Protein AF-A0A161I1B3-F1 (afdb_monomer_lite)

Structure (mmCIF, N/CA/C/O backbone):
data_AF-A0A161I1B3-F1
#
_entry.id   AF-A0A161I1B3-F1
#
loop_
_atom_site.group_PDB
_atom_site.id
_atom_site.type_symbol
_atom_site.label_atom_id
_atom_site.label_alt_id
_atom_site.label_comp_id
_atom_site.label_asym_id
_atom_site.label_entity_id
_atom_site.label_seq_id
_atom_site.pdbx_PDB_ins_code
_atom_site.Cartn_x
_atom_site.Cartn_y
_atom_site.Cartn_z
_atom_site.occupancy
_atom_site.B_iso_or_equiv
_atom_site.auth_seq_id
_atom_site.auth_comp_id
_atom_site.auth_asym_id
_atom_site.auth_atom_id
_atom_site.pdbx_PDB_model_num
ATOM 1 N N . MET A 1 1 ? 4.671 -27.290 -1.625 1.00 29.50 1 MET A N 1
ATOM 2 C CA . MET A 1 1 ? 3.947 -26.586 -2.703 1.00 29.50 1 MET A CA 1
ATOM 3 C C . MET A 1 1 ? 3.151 -25.476 -2.056 1.00 29.50 1 MET A C 1
ATOM 5 O O . MET A 1 1 ? 2.275 -25.782 -1.260 1.00 29.50 1 MET A O 1
ATOM 9 N N . VAL A 1 2 ? 3.512 -24.219 -2.305 1.00 32.88 2 VAL A N 1
ATOM 10 C CA . VAL A 1 2 ? 2.711 -23.078 -1.845 1.00 32.88 2 VAL A CA 1
ATOM 11 C C . VAL A 1 2 ? 1.591 -22.907 -2.877 1.00 32.88 2 VAL A C 1
ATOM 13 O O . VAL A 1 2 ? 1.917 -22.824 -4.063 1.00 32.88 2 VAL A O 1
ATOM 16 N N . PRO A 1 3 ? 0.304 -22.956 -2.491 1.00 39.00 3 PRO A N 1
ATOM 17 C CA . PRO A 1 3 ? -0.795 -22.777 -3.434 1.00 39.00 3 PRO A CA 1
ATOM 18 C C . PRO A 1 3 ? -0.649 -21.437 -4.161 1.00 39.00 3 PRO A C 1
ATOM 20 O O . PRO A 1 3 ? -0.102 -20.483 -3.606 1.00 39.00 3 PRO A O 1
ATOM 23 N N . ALA A 1 4 ? -1.111 -21.384 -5.413 1.00 42.78 4 ALA A N 1
ATOM 24 C CA . ALA A 1 4 ? -1.090 -20.176 -6.225 1.00 42.78 4 ALA A CA 1
ATOM 25 C C . ALA A 1 4 ? -1.794 -19.050 -5.454 1.00 42.78 4 ALA A C 1
ATOM 27 O O . ALA A 1 4 ? -3.012 -19.039 -5.294 1.00 42.78 4 ALA A O 1
ATOM 28 N N . LEU A 1 5 ? -0.992 -18.133 -4.917 1.00 46.78 5 LEU A N 1
ATOM 29 C CA . LEU A 1 5 ? -1.445 -17.060 -4.039 1.00 46.78 5 LEU A CA 1
ATOM 30 C C . LEU A 1 5 ? -2.332 -16.050 -4.774 1.00 46.78 5 LEU A C 1
ATOM 32 O O . LEU A 1 5 ? -3.087 -15.342 -4.119 1.00 46.78 5 LEU A O 1
ATOM 36 N N . GLY A 1 6 ? -2.229 -15.957 -6.106 1.00 48.94 6 GLY A N 1
ATOM 37 C CA . GLY A 1 6 ? -3.063 -15.080 -6.941 1.00 48.94 6 GLY A CA 1
ATOM 38 C C . GLY A 1 6 ? -4.555 -15.278 -6.654 1.00 48.94 6 GLY A C 1
ATOM 39 O O . GLY A 1 6 ? -5.163 -14.382 -6.073 1.00 48.94 6 GLY A O 1
ATOM 40 N N . PRO A 1 7 ? -5.092 -16.482 -6.916 1.00 47.53 7 PRO A N 1
ATOM 41 C CA . PRO A 1 7 ? -6.484 -16.828 -6.637 1.00 47.53 7 PRO A CA 1
ATOM 42 C C . PRO A 1 7 ? -6.940 -16.607 -5.188 1.00 47.53 7 PRO A C 1
ATOM 44 O O . PRO A 1 7 ? -8.061 -16.165 -4.965 1.00 47.53 7 PRO A O 1
ATOM 47 N N . ALA A 1 8 ? -6.093 -16.890 -4.192 1.00 44.50 8 ALA A N 1
ATOM 48 C CA . ALA A 1 8 ? -6.461 -16.723 -2.781 1.00 44.50 8 ALA A CA 1
ATOM 49 C C . ALA A 1 8 ? -6.592 -15.245 -2.370 1.00 44.50 8 ALA A C 1
ATOM 51 O O . ALA A 1 8 ? -7.448 -14.909 -1.557 1.00 44.50 8 ALA A O 1
ATOM 52 N N . LEU A 1 9 ? -5.765 -14.361 -2.941 1.00 47.91 9 LEU A N 1
ATOM 53 C CA . LEU A 1 9 ? -5.847 -12.923 -2.674 1.00 47.91 9 LEU A CA 1
ATOM 54 C C . LEU A 1 9 ? -6.991 -12.266 -3.467 1.00 47.91 9 LEU A C 1
ATOM 56 O O . LEU A 1 9 ? -7.693 -11.430 -2.911 1.00 47.91 9 LEU 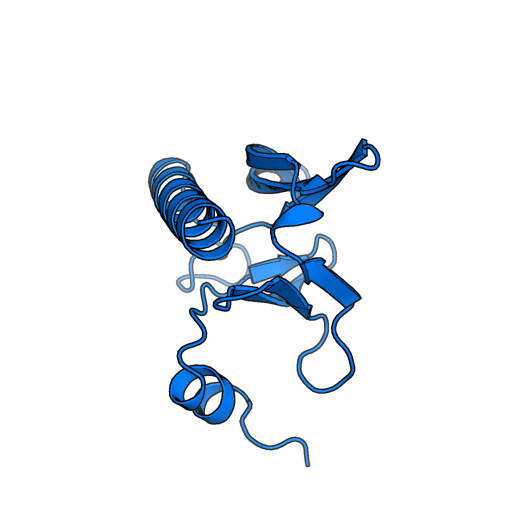A O 1
ATOM 60 N N . GLU A 1 10 ? -7.256 -12.701 -4.704 1.00 50.97 10 GLU A N 1
ATOM 61 C CA . GLU A 1 10 ? -8.439 -12.260 -5.465 1.00 50.97 10 GLU A CA 1
ATOM 62 C C . GLU A 1 10 ? -9.752 -12.655 -4.772 1.00 50.97 10 GLU A C 1
ATOM 64 O O . GLU A 1 10 ? -10.657 -11.833 -4.646 1.00 50.97 10 GLU A O 1
ATOM 69 N N . GLN A 1 11 ? -9.850 -13.884 -4.253 1.00 47.41 11 GLN A N 1
ATOM 70 C CA . GLN A 1 11 ? -11.036 -14.361 -3.524 1.00 47.41 11 GLN A CA 1
ATOM 71 C C . GLN A 1 11 ? -11.248 -13.656 -2.177 1.00 47.41 11 GLN A C 1
ATOM 73 O O . GLN A 1 11 ? -12.376 -13.590 -1.696 1.00 47.41 11 GLN A O 1
ATOM 78 N N . ALA A 1 12 ? -10.184 -13.113 -1.582 1.00 42.88 12 ALA A N 1
ATOM 79 C CA . ALA A 1 12 ? -10.247 -12.314 -0.362 1.00 42.88 12 ALA A CA 1
ATOM 80 C C . ALA A 1 12 ? -10.558 -10.824 -0.623 1.00 42.88 12 ALA A C 1
ATOM 82 O O . ALA A 1 12 ? -10.565 -10.036 0.319 1.00 42.88 12 ALA A O 1
ATOM 83 N N . GLY A 1 13 ? -10.794 -10.421 -1.881 1.00 39.12 13 GLY A N 1
ATOM 84 C CA . GLY A 1 13 ? -11.030 -9.021 -2.250 1.00 39.12 13 GLY A CA 1
ATOM 85 C C . GLY A 1 13 ? -9.784 -8.137 -2.129 1.00 39.12 13 GLY A C 1
ATOM 86 O O . GLY A 1 13 ? -9.901 -6.920 -2.017 1.00 39.12 13 GLY A O 1
ATOM 87 N N . LEU A 1 14 ? -8.589 -8.737 -2.125 1.00 43.84 14 LEU A N 1
ATOM 88 C CA . LEU A 1 14 ? -7.329 -8.038 -1.896 1.00 43.84 14 LEU A CA 1
ATOM 89 C C . LEU A 1 14 ? -6.756 -7.516 -3.216 1.00 43.84 14 LEU A C 1
ATOM 91 O O . LEU A 1 14 ? -6.493 -8.271 -4.155 1.00 43.84 14 LEU A O 1
ATOM 95 N N . TRP A 1 15 ? -6.552 -6.202 -3.267 1.00 45.84 15 TRP A N 1
ATOM 96 C CA . TRP A 1 15 ? -6.082 -5.482 -4.447 1.00 45.84 15 TRP A CA 1
ATOM 97 C C . TRP A 1 15 ? -4.571 -5.669 -4.640 1.00 45.84 15 TRP A C 1
ATOM 99 O O . TRP A 1 15 ? -3.788 -5.386 -3.736 1.00 45.84 15 TRP A O 1
ATOM 109 N N . ARG A 1 16 ? -4.156 -6.164 -5.814 1.00 53.81 16 ARG A N 1
ATOM 110 C CA . ARG A 1 16 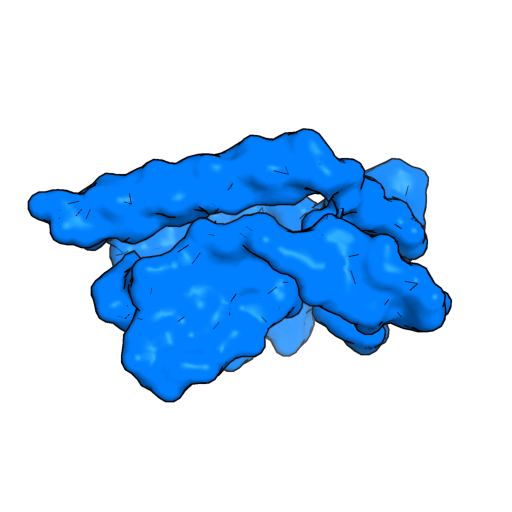? -2.750 -6.414 -6.169 1.00 53.81 16 ARG A CA 1
ATOM 111 C C . ARG A 1 16 ? -2.279 -5.443 -7.255 1.00 53.81 16 ARG A C 1
ATOM 113 O O . ARG A 1 16 ? -2.380 -5.772 -8.435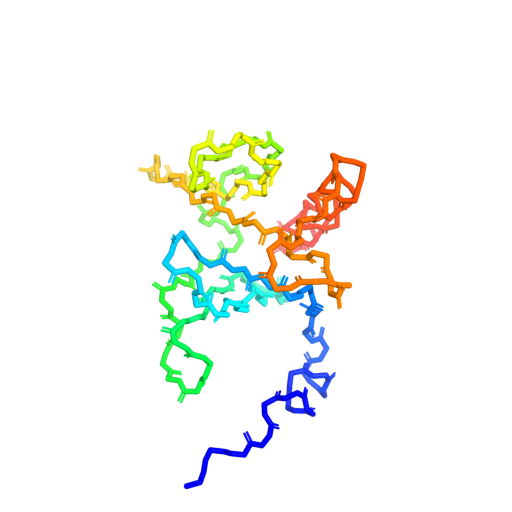 1.00 53.81 16 ARG A O 1
ATOM 120 N N . PRO A 1 17 ? -1.675 -4.300 -6.922 1.00 52.66 17 PRO A N 1
ATOM 121 C CA . PRO A 1 17 ? -0.556 -3.856 -7.731 1.00 52.66 17 PRO A CA 1
ATOM 122 C C . PRO A 1 17 ? 0.581 -4.853 -7.492 1.00 52.66 17 PRO A C 1
ATOM 124 O O . PRO A 1 17 ? 0.807 -5.292 -6.365 1.00 52.66 17 PRO A O 1
ATOM 127 N N . GLU A 1 18 ? 1.300 -5.246 -8.531 1.00 56.56 18 GLU A N 1
ATOM 128 C CA . GLU A 1 18 ? 2.583 -5.917 -8.345 1.00 56.56 18 GLU A CA 1
ATOM 129 C C . GLU A 1 18 ? 3.508 -4.909 -7.648 1.00 56.56 18 GLU A C 1
ATOM 131 O O . GLU A 1 18 ? 3.802 -3.854 -8.201 1.00 56.56 18 GLU A O 1
ATOM 136 N N . LEU A 1 19 ? 3.898 -5.151 -6.396 1.00 63.25 19 LEU A N 1
ATOM 137 C CA . LEU A 1 19 ? 4.774 -4.242 -5.648 1.00 63.25 19 LEU A CA 1
ATOM 138 C C . LEU A 1 19 ? 6.154 -4.855 -5.564 1.00 63.25 19 LEU A C 1
ATOM 140 O O . LEU A 1 19 ? 6.295 -6.074 -5.619 1.00 63.25 19 LEU A O 1
ATOM 144 N N . ARG A 1 20 ? 7.188 -4.032 -5.395 1.00 64.38 20 ARG A N 1
ATOM 145 C CA . ARG A 1 20 ? 8.549 -4.539 -5.182 1.00 64.38 20 ARG A CA 1
ATOM 146 C C . ARG A 1 20 ? 9.281 -3.793 -4.082 1.00 64.38 20 ARG A C 1
ATOM 148 O O . ARG A 1 20 ? 9.151 -2.577 -3.951 1.00 64.38 20 ARG A O 1
ATOM 155 N N . ASN A 1 21 ? 10.044 -4.534 -3.276 1.00 62.75 21 ASN A N 1
ATOM 156 C CA . ASN A 1 21 ? 10.951 -3.952 -2.283 1.00 62.75 21 ASN A CA 1
ATOM 157 C C . ASN A 1 21 ? 12.268 -3.563 -2.946 1.00 62.75 21 ASN A C 1
ATOM 159 O O . ASN A 1 21 ? 12.599 -4.112 -3.986 1.00 62.75 21 ASN A O 1
ATOM 163 N N . LEU A 1 22 ? 13.068 -2.715 -2.296 1.00 57.19 22 LEU A N 1
ATOM 164 C CA . LEU A 1 22 ? 14.375 -2.255 -2.799 1.00 57.19 22 LEU A CA 1
ATOM 165 C C . LEU A 1 22 ? 15.368 -3.378 -3.168 1.00 57.19 22 LEU A C 1
ATOM 167 O O . LEU A 1 22 ? 16.364 -3.117 -3.834 1.00 57.19 22 LEU A O 1
ATOM 171 N N . ALA A 1 23 ? 15.121 -4.617 -2.735 1.00 59.44 23 ALA A N 1
ATOM 172 C CA . ALA A 1 23 ? 15.917 -5.791 -3.079 1.00 59.44 23 ALA A CA 1
ATOM 173 C C . ALA A 1 23 ? 15.398 -6.538 -4.327 1.00 59.44 23 ALA A C 1
ATOM 175 O O . ALA A 1 23 ? 15.845 -7.652 -4.600 1.00 59.44 23 ALA A O 1
ATOM 176 N N . GLY A 1 24 ? 14.433 -5.986 -5.073 1.00 59.56 24 GLY A N 1
ATOM 177 C CA . GLY A 1 24 ? 13.868 -6.639 -6.259 1.00 59.56 24 GLY A CA 1
ATOM 178 C C . GLY A 1 24 ? 12.872 -7.757 -5.957 1.00 59.56 24 GLY A C 1
ATOM 179 O O . GLY A 1 24 ? 12.442 -8.440 -6.885 1.00 59.56 24 GLY A O 1
ATOM 180 N N . SER A 1 25 ? 12.524 -7.979 -4.686 1.00 66.25 25 SER A N 1
ATOM 181 C CA . SER A 1 25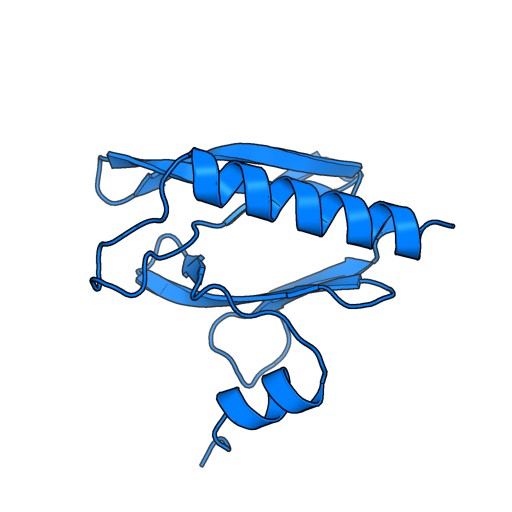 ? 11.566 -9.017 -4.301 1.00 66.25 25 SER A CA 1
ATOM 182 C C . SER A 1 25 ? 10.146 -8.523 -4.513 1.00 66.25 25 SER A C 1
ATOM 184 O O . SER A 1 25 ? 9.830 -7.386 -4.156 1.00 66.25 25 SER A O 1
ATOM 186 N N . ASP A 1 26 ? 9.293 -9.401 -5.036 1.00 69.88 26 ASP A N 1
ATOM 187 C CA . ASP A 1 26 ? 7.867 -9.127 -5.143 1.00 69.88 26 ASP A CA 1
ATOM 188 C C . ASP A 1 26 ? 7.280 -8.950 -3.737 1.00 69.88 26 ASP A C 1
ATOM 190 O O . ASP A 1 26 ? 7.316 -9.848 -2.888 1.00 69.88 26 ASP A O 1
ATOM 194 N N . LEU A 1 27 ? 6.775 -7.747 -3.505 1.00 71.94 27 LEU A N 1
ATOM 195 C CA . LEU A 1 27 ? 5.947 -7.390 -2.378 1.00 71.94 27 LEU A CA 1
ATOM 196 C C . LEU A 1 27 ? 4.484 -7.542 -2.768 1.00 71.94 27 LEU A C 1
ATOM 198 O O . LEU A 1 27 ? 4.088 -7.351 -3.918 1.00 71.94 27 LEU A O 1
ATOM 202 N N . VAL A 1 28 ? 3.661 -7.815 -1.767 1.00 73.75 28 VAL A N 1
ATOM 203 C CA . VAL A 1 28 ? 2.218 -7.643 -1.892 1.00 73.75 28 VAL A CA 1
ATOM 204 C C . VAL A 1 28 ? 1.767 -6.745 -0.757 1.00 73.75 28 VAL A C 1
ATOM 206 O O . VAL A 1 28 ? 2.065 -7.035 0.400 1.00 73.75 28 VAL A O 1
ATOM 209 N N . LEU A 1 29 ? 1.078 -5.656 -1.089 1.00 78.12 29 LEU A N 1
ATOM 210 C CA . LEU A 1 29 ? 0.351 -4.848 -0.117 1.00 78.12 29 LEU A CA 1
ATOM 211 C C . LEU A 1 29 ? -1.107 -5.244 -0.216 1.00 78.12 29 LEU A C 1
ATOM 213 O O . LEU A 1 29 ? -1.692 -5.218 -1.294 1.00 78.12 29 LEU A O 1
ATOM 217 N N . THR A 1 30 ? -1.672 -5.625 0.913 1.00 76.88 30 THR A N 1
ATOM 218 C CA . THR A 1 30 ? -3.072 -5.996 1.035 1.00 76.88 30 THR A CA 1
ATOM 219 C C . THR A 1 30 ? -3.724 -4.995 1.969 1.00 76.88 30 THR A C 1
ATOM 221 O O . THR A 1 30 ? -3.308 -4.857 3.116 1.00 76.88 30 THR A O 1
ATOM 224 N N . ALA A 1 31 ? -4.722 -4.272 1.477 1.00 76.94 31 ALA A N 1
ATOM 225 C CA . ALA A 1 31 ? -5.511 -3.338 2.268 1.00 76.94 31 ALA A CA 1
ATOM 226 C C . ALA A 1 31 ? -6.910 -3.934 2.451 1.00 76.94 31 ALA A C 1
ATOM 228 O O . ALA A 1 31 ? -7.631 -4.123 1.473 1.00 76.94 31 ALA A O 1
ATOM 229 N N . GLY A 1 32 ? -7.244 -4.302 3.687 1.00 75.44 32 GLY A N 1
ATOM 230 C CA . GLY A 1 32 ? -8.555 -4.817 4.075 1.00 75.44 32 GLY A CA 1
ATOM 231 C C . GLY A 1 32 ? -9.380 -3.769 4.823 1.00 75.44 32 GLY A C 1
ATOM 232 O O . GLY A 1 32 ? -8.969 -2.617 4.951 1.00 75.44 32 GLY A O 1
ATOM 233 N N . ALA A 1 33 ? -10.533 -4.186 5.352 1.00 77.31 33 ALA A N 1
ATOM 234 C CA . ALA A 1 33 ? -11.430 -3.300 6.101 1.00 77.31 33 ALA A CA 1
ATOM 235 C C . ALA A 1 33 ? -10.776 -2.719 7.369 1.00 77.31 33 ALA A C 1
ATOM 237 O O . ALA A 1 33 ? -10.922 -1.535 7.634 1.00 77.31 33 ALA A O 1
ATOM 238 N N . ASP A 1 34 ? -9.986 -3.523 8.090 1.00 80.56 34 ASP A N 1
ATOM 239 C CA . ASP A 1 34 ? -9.479 -3.140 9.420 1.00 80.56 34 ASP A CA 1
ATOM 240 C C . ASP A 1 34 ? -7.984 -2.779 9.434 1.00 80.56 34 ASP A C 1
ATOM 242 O O . ASP A 1 34 ? -7.480 -2.178 10.385 1.00 80.56 34 ASP A O 1
ATOM 246 N N . ARG A 1 35 ? -7.236 -3.201 8.407 1.00 85.19 35 ARG A N 1
ATOM 247 C CA . ARG A 1 35 ? -5.772 -3.115 8.394 1.00 85.19 35 ARG A CA 1
ATOM 248 C C . ARG A 1 35 ? -5.170 -3.107 7.000 1.00 85.19 35 ARG A C 1
ATOM 250 O O . ARG A 1 35 ? -5.765 -3.591 6.036 1.00 85.19 35 ARG A O 1
ATOM 257 N N . VAL A 1 36 ? -3.923 -2.659 6.947 1.00 86.56 36 VAL A N 1
ATOM 258 C CA . VAL A 1 36 ? -3.009 -2.817 5.818 1.00 86.56 36 VAL A CA 1
ATOM 259 C C . VAL A 1 36 ? -1.886 -3.780 6.185 1.00 86.56 36 VAL A C 1
ATOM 261 O O . VAL A 1 36 ? -1.351 -3.747 7.293 1.00 86.56 36 VAL A O 1
ATOM 264 N N . GLU A 1 37 ? -1.502 -4.641 5.252 1.00 87.06 37 GLU A N 1
ATOM 265 C CA . GLU A 1 37 ? -0.414 -5.593 5.440 1.00 87.06 37 GLU A CA 1
ATOM 266 C C . GLU A 1 37 ? 0.549 -5.556 4.251 1.00 87.06 37 GLU A C 1
ATOM 268 O O . GLU A 1 37 ? 0.145 -5.334 3.110 1.00 87.06 37 GLU A O 1
ATOM 273 N N . LEU A 1 38 ? 1.831 -5.795 4.520 1.00 83.50 38 LEU A N 1
ATOM 274 C CA . LEU A 1 38 ? 2.902 -5.900 3.539 1.00 83.50 38 LEU A CA 1
ATOM 275 C C . LEU A 1 38 ? 3.579 -7.264 3.652 1.00 83.50 38 LEU A C 1
ATOM 277 O O . LEU A 1 38 ? 4.029 -7.669 4.725 1.00 83.50 38 LEU A O 1
ATOM 281 N N . TRP A 1 39 ? 3.715 -7.954 2.528 1.00 80.38 39 TRP A N 1
ATOM 282 C CA . TRP A 1 39 ? 4.175 -9.337 2.461 1.00 80.38 39 TRP A CA 1
ATOM 283 C C . TRP A 1 39 ? 5.469 -9.453 1.652 1.00 80.38 39 TRP A C 1
ATOM 285 O O . TRP A 1 39 ? 5.558 -8.879 0.571 1.00 80.38 39 TRP A O 1
ATOM 295 N N . CYS A 1 40 ? 6.456 -10.213 2.151 1.00 72.75 40 CYS A N 1
ATOM 296 C CA . CYS A 1 40 ? 7.727 -10.483 1.461 1.00 72.75 40 CYS A CA 1
ATOM 297 C C . CYS A 1 40 ? 8.420 -11.761 1.984 1.00 72.75 40 CYS A C 1
ATOM 299 O O . CYS A 1 40 ? 8.915 -11.744 3.113 1.00 72.75 40 CYS A O 1
ATOM 301 N N . PRO A 1 41 ? 8.577 -12.841 1.194 1.00 62.75 41 PRO A N 1
ATOM 302 C CA . PRO A 1 41 ? 7.786 -13.239 0.026 1.00 62.75 41 PRO A CA 1
ATOM 303 C C . PRO A 1 41 ? 6.357 -13.664 0.428 1.00 62.75 41 PRO A C 1
ATOM 305 O O . PRO A 1 41 ? 6.098 -13.944 1.603 1.00 62.75 41 PRO A O 1
ATOM 308 N N . PRO A 1 42 ? 5.413 -13.752 -0.521 1.00 58.06 42 PRO A N 1
ATOM 309 C CA . PRO A 1 42 ? 4.044 -14.163 -0.225 1.00 58.06 42 PRO A CA 1
ATOM 310 C C . PRO A 1 42 ? 3.986 -15.644 0.208 1.00 58.06 42 PRO A C 1
ATOM 312 O O . PRO A 1 42 ? 4.569 -16.514 -0.439 1.00 58.06 42 PRO A O 1
ATOM 315 N N . GLY A 1 43 ? 3.294 -15.932 1.321 1.00 55.31 43 GLY A N 1
ATOM 316 C CA . GLY A 1 43 ? 3.104 -17.295 1.854 1.00 55.31 43 GLY A CA 1
ATOM 317 C C . GLY A 1 43 ? 3.626 -17.569 3.277 1.00 55.31 43 GLY A C 1
ATOM 318 O O . GLY A 1 43 ? 3.615 -18.725 3.698 1.00 55.31 43 GLY A O 1
ATOM 319 N N . ARG A 1 44 ? 4.093 -16.551 4.017 1.00 65.94 44 ARG A N 1
ATOM 320 C CA . ARG A 1 44 ? 4.453 -16.641 5.454 1.00 65.94 44 ARG A CA 1
ATOM 321 C C . ARG A 1 44 ? 3.565 -15.726 6.310 1.00 65.94 44 ARG A C 1
ATOM 323 O O . ARG A 1 44 ? 2.387 -15.625 6.025 1.00 65.94 44 ARG A O 1
ATOM 330 N N . ALA A 1 45 ? 4.087 -15.116 7.373 1.00 74.56 45 ALA A N 1
ATOM 331 C CA . ALA A 1 45 ? 3.441 -13.990 8.041 1.00 74.56 45 ALA A CA 1
ATOM 332 C C . ALA A 1 45 ? 3.733 -12.693 7.262 1.00 74.56 45 ALA A C 1
ATOM 334 O O . ALA A 1 45 ? 4.773 -12.625 6.590 1.00 74.56 45 ALA A O 1
ATOM 335 N N . PRO A 1 46 ? 2.866 -11.672 7.349 1.00 78.75 46 PRO A N 1
ATOM 336 C CA . PRO A 1 46 ? 3.186 -10.355 6.820 1.00 78.75 46 PRO A CA 1
ATOM 337 C C . PRO A 1 46 ? 4.439 -9.799 7.513 1.00 78.75 46 PRO A C 1
ATOM 339 O O . PRO A 1 46 ? 4.657 -10.005 8.706 1.00 78.75 46 PRO A O 1
ATOM 342 N N . VAL A 1 47 ? 5.275 -9.095 6.751 1.00 81.69 47 VAL A N 1
ATOM 343 C CA . VAL A 1 47 ? 6.452 -8.377 7.271 1.00 81.69 47 VAL A CA 1
ATOM 344 C C . VAL A 1 47 ? 6.020 -7.120 8.021 1.00 81.69 47 VAL A C 1
ATOM 346 O O . VAL A 1 47 ? 6.701 -6.679 8.943 1.00 81.69 47 VAL A O 1
ATOM 349 N N . LEU A 1 48 ? 4.870 -6.565 7.642 1.00 85.69 48 LEU A N 1
ATOM 350 C CA . LEU A 1 48 ? 4.217 -5.468 8.334 1.00 85.69 48 LEU A CA 1
ATOM 351 C C . LEU A 1 48 ? 2.712 -5.691 8.300 1.00 85.69 48 LEU A C 1
ATOM 353 O O . LEU A 1 48 ? 2.167 -6.019 7.253 1.00 85.69 48 LEU A O 1
ATOM 357 N N . ALA A 1 49 ? 2.053 -5.498 9.432 1.00 89.38 49 ALA A N 1
ATOM 358 C CA . ALA A 1 49 ? 0.605 -5.454 9.538 1.00 89.38 49 ALA A CA 1
ATOM 359 C C . ALA A 1 49 ? 0.267 -4.305 10.482 1.00 89.38 49 ALA A C 1
ATOM 361 O O . ALA A 1 49 ? 0.695 -4.330 11.634 1.00 89.38 49 ALA A O 1
ATOM 362 N N . TRP A 1 50 ? -0.441 -3.303 9.973 1.00 91.62 50 TRP A N 1
ATOM 363 C CA . TRP A 1 50 ? -0.886 -2.146 10.739 1.00 91.62 50 TRP A CA 1
ATOM 364 C C . TRP A 1 50 ? -2.393 -2.036 10.649 1.00 91.62 50 TRP A C 1
ATOM 366 O O . TRP A 1 50 ? -2.945 -1.984 9.547 1.00 91.62 50 TRP A O 1
ATOM 376 N N . ALA A 1 51 ? -3.050 -1.975 11.802 1.00 91.19 51 ALA A N 1
ATOM 377 C CA . ALA A 1 51 ? -4.434 -1.539 11.853 1.00 91.19 51 ALA A CA 1
ATOM 378 C C . ALA A 1 51 ? -4.539 -0.096 11.333 1.00 91.19 51 ALA A C 1
ATOM 380 O O . ALA A 1 51 ? -3.573 0.674 11.380 1.00 91.19 51 ALA A O 1
ATOM 381 N N . TRP A 1 52 ? -5.691 0.287 10.781 1.00 89.69 52 TRP A N 1
ATOM 382 C CA . TRP A 1 52 ? -5.831 1.624 10.193 1.00 89.69 52 TRP A CA 1
ATOM 383 C C . TRP A 1 52 ? -5.640 2.754 11.208 1.00 89.69 52 TRP A C 1
ATOM 385 O O . TRP A 1 52 ? -5.154 3.826 10.845 1.00 89.69 52 TRP A O 1
ATOM 395 N N . ASP A 1 53 ? -5.933 2.508 12.483 1.00 91.19 53 ASP A N 1
ATOM 396 C CA . ASP A 1 53 ? -5.649 3.435 13.574 1.00 91.19 53 ASP A CA 1
ATOM 397 C C . ASP A 1 53 ? -4.149 3.550 13.897 1.00 91.19 53 ASP A C 1
ATOM 399 O O . ASP A 1 53 ? -3.738 4.534 14.499 1.00 91.19 53 ASP A O 1
ATOM 403 N N . GLU A 1 54 ? -3.296 2.627 13.462 1.00 93.44 54 GLU A N 1
ATOM 404 C CA . GLU A 1 54 ? -1.839 2.761 13.554 1.00 93.44 54 GLU A CA 1
ATOM 405 C C . GLU A 1 54 ? -1.262 3.584 12.392 1.00 93.44 54 GLU A C 1
ATOM 407 O O . GLU A 1 54 ? -0.163 4.137 12.513 1.00 93.44 54 GLU A O 1
ATOM 412 N N . VAL A 1 55 ? -1.999 3.724 11.284 1.00 92.62 55 VAL A N 1
ATOM 413 C CA . VAL A 1 55 ? -1.588 4.487 10.097 1.00 92.62 55 VAL A CA 1
ATOM 414 C C . VAL A 1 55 ? -1.937 5.967 10.276 1.00 92.62 55 VAL A C 1
ATOM 416 O O . VAL A 1 55 ? -3.092 6.382 10.199 1.00 92.62 55 VAL A O 1
ATOM 419 N N . SER A 1 56 ? -0.923 6.809 10.476 1.00 94.50 56 SER A N 1
ATOM 420 C CA . SER A 1 56 ? -1.103 8.261 10.590 1.00 94.50 56 SER A CA 1
ATOM 421 C C . SER A 1 56 ? -1.385 8.910 9.234 1.00 94.50 56 SER A C 1
ATOM 423 O O . SER A 1 56 ? -2.252 9.780 9.127 1.00 94.50 56 SER A O 1
ATOM 425 N N . ALA A 1 57 ? -0.701 8.465 8.178 1.00 94.06 57 ALA A N 1
ATOM 426 C CA . ALA A 1 57 ? -0.881 8.991 6.833 1.00 94.06 57 ALA A CA 1
ATOM 427 C C . ALA A 1 57 ? -0.488 7.983 5.747 1.00 94.06 57 ALA A C 1
ATOM 429 O O . ALA A 1 57 ? 0.395 7.148 5.927 1.00 94.06 57 ALA A O 1
ATOM 430 N N . VAL A 1 58 ? -1.125 8.123 4.585 1.00 93.06 58 VAL A N 1
ATOM 431 C CA . VAL A 1 58 ? -0.683 7.528 3.320 1.00 93.06 58 VAL A CA 1
ATOM 432 C C . VAL A 1 58 ? -0.360 8.692 2.393 1.00 93.06 58 VAL A C 1
ATOM 434 O O . VAL A 1 58 ? -1.224 9.542 2.163 1.00 93.06 58 VAL A O 1
ATOM 437 N N . VAL A 1 59 ? 0.869 8.804 1.898 1.00 94.31 59 VAL A N 1
ATOM 438 C CA . VAL A 1 59 ? 1.295 9.935 1.054 1.00 94.31 59 VAL A CA 1
ATOM 439 C C . VAL A 1 59 ? 2.045 9.465 -0.180 1.00 94.31 59 VAL A C 1
ATOM 441 O O . VAL A 1 59 ? 2.587 8.364 -0.212 1.00 94.31 59 VAL A O 1
ATOM 444 N N . VAL A 1 60 ? 2.077 10.321 -1.197 1.00 93.06 60 VAL A N 1
ATOM 445 C CA . VAL A 1 60 ? 2.995 10.156 -2.323 1.00 93.06 60 VAL A CA 1
ATOM 446 C C . VAL A 1 60 ? 4.363 10.647 -1.874 1.00 93.06 60 VAL A C 1
ATOM 448 O O . VAL A 1 60 ? 4.487 11.729 -1.300 1.00 93.06 60 VAL A O 1
ATOM 451 N N . GLY A 1 61 ? 5.382 9.844 -2.132 1.00 91.81 61 GLY A N 1
ATOM 452 C CA . GLY A 1 61 ? 6.774 10.213 -1.943 1.00 91.81 61 GLY A CA 1
ATOM 453 C C . GLY A 1 61 ? 7.628 9.684 -3.083 1.00 91.81 61 GLY A C 1
ATOM 454 O O . GLY A 1 61 ? 7.131 9.301 -4.143 1.00 91.81 61 GLY A O 1
ATOM 455 N N . SER A 1 62 ? 8.930 9.634 -2.845 1.00 90.12 62 SER A N 1
ATOM 456 C CA . SER A 1 62 ? 9.873 8.962 -3.726 1.00 90.12 62 SER A CA 1
ATOM 457 C C . SER A 1 62 ? 10.786 8.050 -2.921 1.00 90.12 62 SER A C 1
ATOM 459 O O . SER A 1 62 ? 10.970 8.215 -1.712 1.00 90.12 62 SER A O 1
ATOM 461 N N . THR A 1 63 ? 11.361 7.065 -3.596 1.00 87.62 63 THR A N 1
ATOM 462 C CA . THR A 1 63 ? 12.461 6.273 -3.053 1.00 87.62 63 THR A CA 1
ATOM 463 C C . THR A 1 63 ? 13.535 6.072 -4.115 1.00 87.62 63 THR A C 1
ATOM 465 O O . THR A 1 63 ? 13.298 6.288 -5.304 1.00 87.62 63 THR A O 1
ATOM 468 N N . THR A 1 64 ? 14.737 5.698 -3.686 1.00 84.50 64 THR A N 1
ATOM 469 C CA . THR A 1 64 ? 15.860 5.442 -4.593 1.00 84.50 64 THR A CA 1
ATOM 470 C C . THR A 1 64 ? 15.919 3.958 -4.925 1.00 84.50 64 THR A C 1
ATOM 472 O O . THR A 1 64 ? 16.097 3.142 -4.025 1.00 84.50 64 THR A O 1
ATOM 475 N N . TRP A 1 65 ? 15.865 3.612 -6.209 1.00 75.38 65 TRP A N 1
ATOM 476 C CA . TRP A 1 65 ? 16.068 2.253 -6.710 1.00 75.38 65 TRP A CA 1
ATOM 477 C C . TRP A 1 65 ? 17.198 2.219 -7.727 1.00 75.38 65 TRP A C 1
ATOM 479 O O . TRP A 1 65 ? 17.099 2.937 -8.715 1.00 75.38 65 TRP A O 1
ATOM 489 N N . GLU A 1 66 ? 18.232 1.388 -7.530 1.00 72.25 66 GLU A N 1
ATOM 490 C CA . GLU A 1 66 ? 19.373 1.242 -8.465 1.00 72.25 66 GLU A CA 1
ATOM 491 C C . GLU A 1 66 ? 19.750 2.589 -9.113 1.00 72.25 66 GLU A C 1
ATOM 493 O O . GLU A 1 66 ? 19.788 2.732 -10.332 1.00 72.25 66 GLU A O 1
ATOM 498 N N . PHE A 1 67 ? 19.960 3.613 -8.278 1.00 80.06 67 PHE A N 1
ATOM 499 C CA . PHE A 1 67 ? 20.366 4.970 -8.681 1.00 80.06 67 PHE A CA 1
ATOM 500 C C . PHE A 1 67 ? 19.289 5.872 -9.323 1.00 80.06 67 PHE A C 1
ATOM 502 O O . PHE A 1 67 ? 19.585 7.018 -9.650 1.00 80.06 67 PHE A O 1
ATOM 509 N N . THR A 1 68 ? 18.039 5.424 -9.435 1.00 81.19 68 THR A N 1
ATOM 510 C CA . THR A 1 68 ? 16.907 6.194 -9.979 1.00 81.19 68 THR A CA 1
ATOM 511 C C . THR A 1 68 ? 15.931 6.601 -8.874 1.00 81.19 68 THR A C 1
ATOM 513 O O . THR A 1 68 ? 15.579 5.790 -8.020 1.00 81.19 68 THR A O 1
ATOM 516 N N . GLN A 1 69 ? 15.475 7.859 -8.880 1.00 87.69 69 GLN A N 1
ATOM 517 C CA . GLN A 1 69 ? 14.338 8.275 -8.051 1.00 87.69 69 GLN A CA 1
ATOM 518 C C . GLN A 1 69 ? 13.047 7.767 -8.683 1.00 87.69 69 GLN A C 1
ATOM 520 O O . GLN A 1 69 ? 12.742 8.117 -9.823 1.00 87.69 69 GLN A O 1
ATOM 525 N N . VAL A 1 70 ? 12.293 6.965 -7.939 1.00 86.62 70 VAL A N 1
ATOM 526 C CA . VAL A 1 70 ? 11.019 6.400 -8.391 1.00 86.62 70 VAL A CA 1
ATOM 527 C C . VAL A 1 70 ? 9.882 6.859 -7.479 1.00 86.62 70 VAL A C 1
ATOM 529 O O . VAL A 1 70 ? 10.096 6.984 -6.267 1.00 86.62 70 VAL A O 1
ATOM 532 N N . PRO A 1 71 ? 8.681 7.123 -8.026 1.00 87.62 71 PRO A N 1
ATOM 533 C CA . PRO A 1 71 ? 7.494 7.371 -7.219 1.00 87.62 71 PRO A CA 1
ATOM 534 C C . PRO A 1 71 ? 7.231 6.213 -6.254 1.00 87.62 71 PRO A C 1
ATOM 536 O O . PRO A 1 71 ? 7.404 5.041 -6.598 1.00 87.62 71 PRO A O 1
ATOM 539 N N . ALA A 1 72 ? 6.818 6.545 -5.036 1.00 87.88 72 ALA A N 1
ATOM 540 C CA . ALA A 1 72 ? 6.502 5.564 -4.014 1.00 87.88 72 ALA A CA 1
ATOM 541 C C . ALA A 1 72 ? 5.249 5.959 -3.236 1.00 87.88 72 ALA A C 1
ATOM 543 O O . ALA A 1 72 ? 4.993 7.129 -2.950 1.00 87.88 72 ALA A O 1
ATOM 544 N N . VAL A 1 73 ? 4.509 4.939 -2.834 1.00 89.50 73 VAL A N 1
ATOM 545 C CA . VAL A 1 73 ? 3.464 5.009 -1.822 1.00 89.50 73 VAL A CA 1
ATOM 546 C C . VAL A 1 73 ? 4.161 4.970 -0.471 1.00 89.50 73 VAL A C 1
ATOM 548 O O . VAL A 1 73 ? 4.882 4.019 -0.186 1.00 89.50 73 VAL A O 1
ATOM 551 N N . VAL A 1 74 ? 3.974 5.975 0.375 1.00 90.88 74 VAL A N 1
ATOM 552 C CA . VAL A 1 74 ? 4.588 6.007 1.706 1.00 90.88 74 VAL A CA 1
ATOM 553 C C . VAL A 1 74 ? 3.508 5.829 2.760 1.00 90.88 74 VAL A C 1
ATOM 555 O O . VAL A 1 74 ? 2.661 6.704 2.949 1.00 90.88 74 VAL A O 1
ATOM 558 N N . LEU A 1 75 ? 3.562 4.696 3.460 1.00 91.19 75 LEU A N 1
ATOM 559 C CA . LEU A 1 75 ? 2.766 4.453 4.659 1.00 91.19 75 LEU A CA 1
ATOM 560 C C . LEU A 1 75 ? 3.503 5.024 5.869 1.00 91.19 75 LEU A C 1
ATOM 562 O O . LEU A 1 75 ? 4.644 4.648 6.136 1.00 91.19 75 LEU A O 1
ATOM 566 N N . GLN A 1 76 ? 2.853 5.914 6.608 1.00 93.75 76 GLN A N 1
ATOM 567 C CA . GLN A 1 76 ? 3.377 6.485 7.842 1.00 93.75 76 GLN A CA 1
ATOM 568 C C . GLN A 1 76 ? 2.586 5.938 9.024 1.00 93.75 76 GLN A C 1
ATOM 570 O O . GLN A 1 76 ? 1.357 5.999 9.042 1.00 93.75 76 GLN A O 1
ATOM 575 N N . SER A 1 77 ? 3.291 5.420 10.024 1.00 93.56 77 SER A N 1
ATOM 576 C CA . SER A 1 77 ? 2.680 5.028 11.294 1.00 93.56 77 SER A CA 1
ATOM 577 C C . SER A 1 77 ? 2.566 6.215 12.250 1.00 93.56 77 SER A C 1
ATOM 579 O O . SER A 1 77 ? 3.293 7.208 12.142 1.00 93.56 77 SER A O 1
ATOM 581 N N . ARG A 1 78 ? 1.702 6.094 13.259 1.00 93.44 78 ARG A N 1
ATOM 582 C CA . ARG A 1 78 ? 1.642 7.019 14.403 1.00 93.44 78 ARG A CA 1
ATOM 583 C C . ARG A 1 78 ? 2.907 6.993 15.268 1.00 93.44 78 ARG A C 1
ATOM 585 O O . ARG A 1 78 ? 3.157 7.939 16.007 1.00 93.44 78 ARG A O 1
ATOM 592 N N . HIS A 1 79 ? 3.733 5.956 15.134 1.00 92.19 79 HIS A N 1
ATOM 593 C CA . HIS A 1 79 ? 5.006 5.802 15.844 1.00 92.19 79 HIS A CA 1
ATOM 594 C C . HIS A 1 79 ? 6.204 6.425 15.106 1.00 92.19 79 HIS A C 1
ATOM 596 O O . HIS A 1 79 ? 7.344 6.252 15.531 1.00 92.19 79 HIS A O 1
ATOM 602 N N . GLY A 1 80 ? 5.971 7.140 13.999 1.00 90.44 80 GLY A N 1
ATOM 603 C CA . GLY A 1 80 ? 7.022 7.834 13.247 1.00 90.44 80 GLY A CA 1
ATOM 604 C C . GLY A 1 80 ? 7.789 6.960 12.247 1.00 90.44 80 GLY A C 1
ATOM 605 O O . GLY A 1 80 ? 8.730 7.438 11.619 1.00 90.44 80 GLY A O 1
ATOM 606 N N . VAL A 1 81 ? 7.390 5.699 12.052 1.00 90.94 81 VAL A N 1
ATOM 607 C CA . VAL A 1 81 ? 7.959 4.822 11.011 1.00 90.94 81 VAL A CA 1
ATOM 608 C C . VAL A 1 81 ? 7.330 5.153 9.659 1.00 90.94 81 VAL A C 1
ATOM 610 O O . VAL A 1 81 ? 6.105 5.202 9.562 1.00 90.94 81 VAL A O 1
ATOM 613 N N . SER A 1 82 ? 8.159 5.337 8.626 1.00 90.00 82 SER A N 1
ATOM 614 C CA . SER A 1 82 ? 7.735 5.541 7.233 1.00 90.00 82 SER A CA 1
ATOM 615 C C . SER A 1 82 ? 8.202 4.384 6.354 1.00 90.00 82 SER A C 1
ATOM 617 O O . SER A 1 82 ? 9.390 4.064 6.338 1.00 90.00 82 SER A O 1
ATOM 619 N N . VAL A 1 83 ? 7.282 3.778 5.606 1.00 87.75 83 VAL A N 1
ATOM 620 C CA . VAL A 1 83 ? 7.551 2.630 4.734 1.00 87.75 83 VAL A CA 1
ATOM 621 C C . VAL A 1 83 ? 7.217 3.004 3.291 1.00 87.75 83 VAL A C 1
ATOM 623 O O . VAL A 1 83 ? 6.036 3.072 2.945 1.00 87.75 83 VAL A O 1
ATOM 626 N N . PRO A 1 84 ? 8.229 3.278 2.447 1.00 87.19 84 PRO A N 1
ATOM 627 C CA . PRO A 1 84 ? 8.019 3.483 1.024 1.00 87.19 84 PRO A CA 1
ATOM 628 C C . PRO A 1 84 ? 7.802 2.143 0.311 1.00 87.19 84 PRO A C 1
ATOM 630 O O . PRO A 1 84 ? 8.542 1.181 0.523 1.00 87.19 84 PRO A O 1
ATOM 633 N N . VAL A 1 85 ? 6.811 2.099 -0.573 1.00 84.00 85 VAL A N 1
ATOM 634 C CA . VAL A 1 85 ? 6.465 0.951 -1.410 1.00 84.00 85 VAL A CA 1
ATOM 635 C C . VAL A 1 85 ? 6.359 1.420 -2.856 1.00 84.00 85 VAL A C 1
ATOM 637 O O . VAL A 1 85 ? 5.651 2.380 -3.156 1.00 84.00 85 VAL A O 1
ATOM 640 N N . VAL A 1 86 ? 7.074 0.751 -3.757 1.00 80.69 86 VAL A N 1
ATOM 641 C CA . VAL A 1 86 ? 7.070 1.085 -5.185 1.00 80.69 86 VAL A CA 1
ATOM 642 C C . VAL A 1 86 ? 6.032 0.227 -5.897 1.00 80.69 86 VAL A C 1
ATOM 644 O O . VAL A 1 86 ? 6.013 -0.996 -5.732 1.00 80.69 86 VAL A O 1
ATOM 647 N N . LEU A 1 87 ? 5.190 0.878 -6.700 1.00 77.12 87 LEU A N 1
ATOM 648 C CA . LEU A 1 87 ? 4.288 0.209 -7.631 1.00 77.12 87 LEU A CA 1
ATOM 649 C C . LEU A 1 87 ? 5.093 -0.262 -8.845 1.00 77.12 87 LEU A C 1
ATOM 651 O O . LEU A 1 87 ? 5.704 0.566 -9.521 1.00 77.12 87 LEU A O 1
ATOM 655 N N . ALA A 1 88 ? 5.097 -1.558 -9.150 1.00 73.69 88 ALA A N 1
ATOM 656 C CA . ALA A 1 88 ? 5.664 -2.039 -10.401 1.00 73.69 88 ALA A CA 1
ATOM 657 C C . ALA A 1 88 ? 4.691 -1.744 -11.552 1.00 73.69 88 ALA A C 1
ATOM 659 O O . ALA A 1 88 ? 3.479 -1.930 -11.421 1.00 73.69 88 ALA A O 1
ATOM 660 N N . SER A 1 89 ? 5.210 -1.302 -12.698 1.00 65.62 89 SER A N 1
ATOM 661 C CA . SER A 1 89 ? 4.447 -1.371 -13.941 1.00 65.62 89 SER A CA 1
ATOM 662 C C . SER A 1 89 ? 4.686 -2.756 -14.526 1.00 65.62 89 SER A C 1
ATOM 664 O O . SER A 1 89 ? 5.784 -3.067 -14.982 1.00 65.62 89 SER A O 1
ATOM 666 N N . GLY A 1 90 ? 3.665 -3.618 -14.486 1.00 57.53 90 GLY A N 1
ATOM 667 C CA . GLY A 1 90 ? 3.725 -5.023 -14.931 1.00 57.53 90 GLY A CA 1
ATOM 668 C C . GLY A 1 90 ? 4.142 -5.246 -16.399 1.00 57.53 90 GLY A C 1
ATOM 669 O O . GLY A 1 90 ? 4.098 -6.363 -16.903 1.00 57.53 90 GLY A O 1
ATOM 670 N N . SER A 1 91 ? 4.553 -4.193 -17.111 1.00 57.41 91 SER A N 1
ATOM 671 C CA . SER A 1 91 ? 5.141 -4.221 -18.448 1.00 57.41 91 SER A CA 1
ATOM 672 C C . SER A 1 91 ? 6.633 -4.576 -18.458 1.00 57.41 91 SER A C 1
ATOM 674 O O . SER A 1 91 ? 7.137 -5.006 -19.496 1.00 57.41 91 SER A O 1
ATOM 676 N N . SER A 1 92 ? 7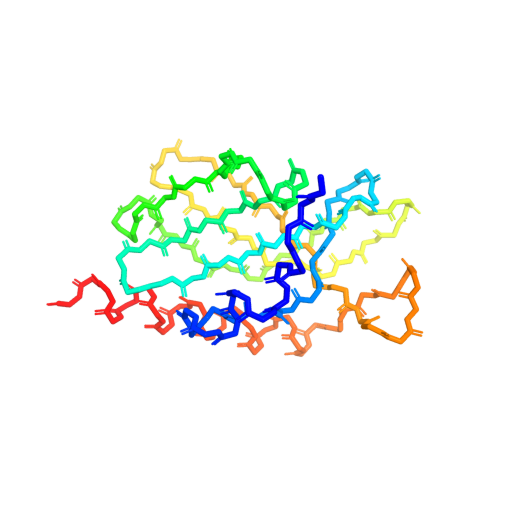.369 -4.423 -17.348 1.00 58.22 92 SER A N 1
ATOM 677 C CA . SER A 1 92 ? 8.778 -4.839 -17.290 1.00 58.22 92 SER A CA 1
ATOM 678 C C . SER A 1 92 ? 9.288 -5.117 -15.875 1.00 58.22 92 SER A C 1
ATOM 680 O O . SER A 1 92 ? 8.822 -4.558 -14.889 1.00 58.22 92 SER A O 1
ATOM 682 N N . ARG A 1 93 ? 10.323 -5.964 -15.771 1.00 55.38 93 ARG A N 1
AT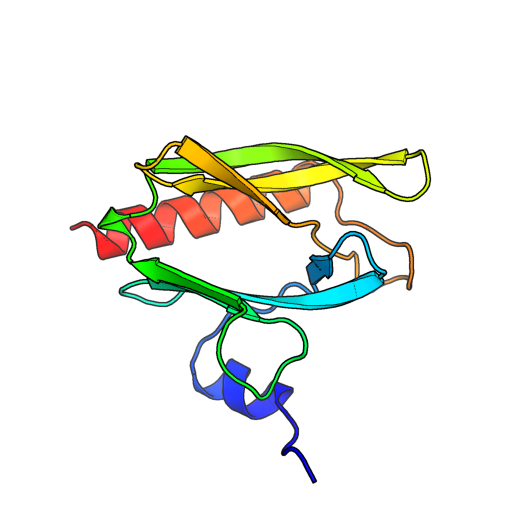OM 683 C CA . ARG A 1 93 ? 10.949 -6.348 -14.491 1.00 55.38 93 ARG A CA 1
ATOM 684 C C . ARG A 1 93 ? 11.550 -5.155 -13.721 1.00 55.38 93 ARG A C 1
ATOM 686 O O . ARG A 1 93 ? 11.682 -5.239 -12.504 1.00 55.38 93 ARG A O 1
ATOM 693 N N . HIS A 1 94 ? 11.899 -4.079 -14.420 1.00 62.81 94 HIS A N 1
ATOM 694 C CA . HIS A 1 94 ? 12.426 -2.829 -13.856 1.00 62.81 94 HIS A CA 1
ATOM 695 C C . HIS A 1 94 ? 11.477 -1.651 -14.139 1.00 62.81 94 HIS A C 1
ATOM 697 O O . HIS A 1 94 ? 11.901 -0.502 -14.218 1.00 62.81 94 HIS A O 1
ATOM 703 N N . GLY A 1 95 ? 10.199 -1.955 -14.379 1.00 67.88 95 GLY A N 1
ATOM 704 C CA . GLY A 1 95 ? 9.165 -0.974 -14.650 1.00 67.88 95 GLY A CA 1
ATOM 705 C C . GLY A 1 95 ? 8.492 -0.563 -13.357 1.00 67.88 95 GLY A C 1
ATOM 706 O O . GLY A 1 95 ? 8.065 -1.410 -12.575 1.00 67.88 95 GLY A O 1
ATOM 707 N N . TRP A 1 96 ? 8.363 0.740 -13.150 1.00 77.00 96 TRP A N 1
ATOM 708 C CA . TRP A 1 96 ? 7.587 1.328 -12.060 1.00 77.00 96 TRP A CA 1
ATOM 709 C C . TRP A 1 96 ? 6.361 2.013 -12.648 1.00 77.00 96 TRP A C 1
ATOM 711 O O . TRP A 1 96 ? 6.377 2.432 -13.811 1.00 77.00 96 TRP A O 1
ATOM 721 N N . ALA A 1 97 ? 5.298 2.107 -11.859 1.00 79.62 97 ALA A N 1
ATOM 722 C CA . ALA A 1 97 ? 4.185 2.972 -12.198 1.00 79.62 97 ALA A CA 1
ATOM 723 C C . ALA A 1 97 ? 4.645 4.438 -12.174 1.00 79.62 97 ALA A C 1
ATOM 725 O O . ALA A 1 97 ? 5.572 4.812 -11.449 1.00 79.62 97 ALA A O 1
ATOM 726 N N . ASP A 1 98 ? 4.008 5.271 -12.989 1.00 83.06 98 ASP A N 1
ATOM 727 C CA . ASP A 1 98 ? 4.284 6.702 -13.002 1.00 83.06 98 ASP A CA 1
ATOM 728 C C . ASP A 1 98 ? 3.662 7.418 -11.786 1.00 83.06 98 ASP A C 1
ATOM 730 O O . ASP A 1 98 ? 3.002 6.820 -10.925 1.00 83.06 98 ASP A O 1
ATOM 734 N N . ALA A 1 99 ? 3.912 8.726 -11.691 1.00 87.19 99 ALA A N 1
ATOM 735 C CA . ALA A 1 99 ? 3.405 9.546 -10.597 1.00 87.19 99 ALA A CA 1
ATOM 736 C C . ALA A 1 99 ? 1.869 9.558 -10.539 1.00 87.19 99 ALA A C 1
ATOM 738 O O . ALA A 1 99 ? 1.314 9.490 -9.447 1.00 87.19 99 ALA A O 1
ATOM 739 N N . ALA A 1 100 ? 1.186 9.564 -11.688 1.00 87.88 100 ALA A N 1
ATOM 740 C CA . ALA A 1 100 ? -0.273 9.618 -11.745 1.00 87.88 100 ALA A CA 1
ATOM 741 C C . ALA A 1 100 ? -0.905 8.314 -11.233 1.00 87.88 100 ALA A C 1
ATOM 743 O O . ALA A 1 100 ? -1.833 8.343 -10.425 1.00 87.88 100 ALA A O 1
ATOM 744 N N . ALA A 1 101 ? -0.364 7.163 -11.637 1.00 83.81 101 ALA A N 1
ATOM 745 C CA . ALA A 1 101 ? -0.786 5.867 -11.118 1.00 83.81 101 ALA A CA 1
ATOM 746 C C . ALA A 1 101 ? -0.495 5.728 -9.612 1.00 83.81 101 ALA A C 1
ATOM 748 O O . ALA A 1 101 ? -1.315 5.195 -8.864 1.00 83.81 101 ALA A O 1
ATOM 749 N N . THR A 1 102 ? 0.641 6.259 -9.149 1.00 85.75 102 THR A N 1
ATOM 750 C CA . THR A 1 102 ? 0.999 6.285 -7.721 1.00 85.75 102 THR A CA 1
ATOM 751 C C . THR A 1 102 ? 0.051 7.167 -6.908 1.00 85.75 102 THR A C 1
ATOM 753 O O . THR A 1 102 ? -0.391 6.767 -5.833 1.00 85.75 102 THR A O 1
ATOM 756 N N . GLU A 1 103 ? -0.301 8.345 -7.425 1.00 90.00 103 GLU A N 1
ATOM 757 C CA . GLU A 1 103 ? -1.272 9.259 -6.819 1.00 90.00 103 GLU A CA 1
ATOM 758 C C . GLU A 1 103 ? -2.661 8.629 -6.703 1.00 90.00 103 GLU A C 1
ATOM 760 O O . GLU A 1 103 ? -3.259 8.674 -5.625 1.00 90.00 103 GLU A O 1
ATOM 765 N N . ALA A 1 104 ? -3.150 7.999 -7.776 1.00 86.19 104 ALA A N 1
ATOM 766 C CA . ALA A 1 104 ? -4.435 7.302 -7.774 1.00 86.19 104 ALA A CA 1
ATOM 767 C C . ALA A 1 104 ? -4.464 6.194 -6.712 1.00 86.19 104 ALA A C 1
ATOM 769 O O . ALA A 1 104 ? -5.380 6.129 -5.895 1.00 86.19 104 ALA A O 1
ATOM 770 N N . PHE A 1 105 ? -3.401 5.392 -6.642 1.00 85.25 105 PHE A N 1
ATOM 771 C CA . PHE A 1 105 ? -3.300 4.322 -5.658 1.00 85.25 105 PHE A CA 1
ATOM 772 C C . PHE A 1 105 ? -3.227 4.839 -4.211 1.00 85.25 105 PHE A C 1
ATOM 774 O O . PHE A 1 105 ? -3.841 4.274 -3.306 1.00 85.25 105 PHE A O 1
ATOM 781 N N . VAL A 1 106 ? -2.509 5.943 -3.969 1.00 90.19 106 VAL A N 1
ATOM 782 C CA . VAL A 1 106 ? -2.499 6.609 -2.656 1.00 90.19 106 VAL A CA 1
ATOM 783 C C . VAL A 1 106 ? -3.899 7.099 -2.281 1.00 90.19 106 VAL A C 1
ATOM 785 O O . VAL A 1 106 ? -4.290 6.968 -1.121 1.00 90.19 106 VAL A O 1
ATOM 788 N N . ALA A 1 107 ? -4.658 7.653 -3.230 1.00 89.69 107 ALA A N 1
ATOM 789 C CA . ALA A 1 107 ? -6.030 8.089 -2.987 1.00 89.69 107 ALA A CA 1
ATOM 790 C C . ALA A 1 107 ? -6.942 6.916 -2.588 1.00 89.69 107 ALA A C 1
ATOM 792 O O . ALA A 1 107 ? -7.700 7.042 -1.625 1.00 89.69 107 ALA A O 1
ATOM 793 N N . ASP A 1 108 ? -6.808 5.763 -3.245 1.00 86.56 108 ASP A N 1
ATOM 794 C CA . ASP A 1 108 ? -7.571 4.557 -2.907 1.00 86.56 108 ASP A CA 1
ATOM 795 C C . ASP A 1 108 ? -7.254 4.036 -1.500 1.00 86.56 108 ASP A C 1
ATOM 797 O O . ASP A 1 108 ? -8.164 3.743 -0.723 1.00 86.56 108 ASP A O 1
ATOM 801 N N . LEU A 1 109 ? -5.972 3.980 -1.125 1.00 87.25 109 LEU A N 1
ATOM 802 C CA . LEU A 1 109 ? -5.569 3.571 0.224 1.00 87.25 109 LEU A CA 1
ATOM 803 C C . LEU A 1 109 ? -6.054 4.539 1.307 1.00 87.25 109 LEU A C 1
ATOM 805 O O . LEU A 1 109 ? -6.422 4.104 2.397 1.00 87.25 109 LEU A O 1
ATOM 809 N N . ARG A 1 110 ? -6.070 5.848 1.023 1.00 91.38 110 ARG A N 1
ATOM 810 C CA . ARG A 1 110 ? -6.638 6.848 1.943 1.00 91.38 110 ARG A CA 1
ATOM 811 C C . ARG A 1 110 ? -8.123 6.612 2.158 1.00 91.38 110 ARG A C 1
ATOM 813 O O . ARG A 1 110 ? -8.554 6.594 3.303 1.00 91.38 110 ARG A O 1
ATOM 820 N N . ARG A 1 111 ? -8.874 6.382 1.077 1.00 88.81 111 ARG A N 1
ATOM 821 C CA . ARG A 1 111 ? -10.306 6.083 1.153 1.00 88.81 111 ARG A CA 1
ATOM 822 C C . ARG A 1 111 ? -10.565 4.859 2.036 1.00 88.81 111 ARG A C 1
ATOM 824 O O . ARG A 1 111 ? -11.392 4.943 2.931 1.00 88.81 111 ARG A O 1
ATOM 831 N N . LEU A 1 112 ? -9.820 3.769 1.838 1.00 84.75 112 LEU A N 1
ATOM 832 C CA . LEU A 1 112 ? -9.956 2.554 2.655 1.00 84.75 112 LEU A CA 1
ATOM 833 C C . LEU A 1 112 ? -9.625 2.790 4.134 1.00 84.75 112 LEU A C 1
ATOM 835 O O . LEU A 1 112 ? -10.349 2.319 5.004 1.00 84.75 112 LEU A O 1
ATOM 839 N N . ARG A 1 113 ? -8.560 3.545 4.427 1.00 87.38 113 ARG A N 1
ATOM 840 C CA . ARG A 1 113 ? -8.216 3.923 5.803 1.00 87.38 113 ARG A CA 1
ATOM 841 C C . ARG A 1 113 ? -9.335 4.727 6.460 1.00 87.38 113 ARG A C 1
ATOM 843 O O . ARG A 1 113 ? -9.666 4.478 7.612 1.00 87.38 113 ARG A O 1
ATOM 850 N N . ASP A 1 114 ? -9.871 5.710 5.743 1.00 87.06 114 ASP A N 1
ATOM 851 C CA . ASP A 1 114 ? -10.899 6.608 6.266 1.00 87.06 114 ASP A CA 1
ATOM 852 C C . ASP A 1 114 ? -12.234 5.866 6.464 1.00 87.06 114 ASP A C 1
ATOM 854 O O . ASP A 1 114 ? -12.931 6.128 7.439 1.00 87.06 114 ASP A O 1
ATOM 858 N N . GLU A 1 115 ? -12.554 4.894 5.601 1.00 83.38 115 GLU A N 1
ATOM 859 C CA . GLU A 1 115 ? -13.693 3.977 5.764 1.00 83.38 115 GLU A CA 1
ATOM 860 C C . GLU A 1 115 ? -13.524 3.036 6.965 1.00 83.38 115 GLU A C 1
ATOM 862 O O . GLU A 1 115 ? -14.482 2.824 7.701 1.00 83.38 115 GLU A O 1
ATOM 867 N N . GLY A 1 116 ? -12.323 2.495 7.193 1.00 69.38 116 GLY A N 1
ATOM 868 C CA . GLY A 1 116 ? -12.032 1.622 8.338 1.00 69.38 116 GLY A CA 1
ATOM 869 C C . GLY A 1 116 ? -11.906 2.353 9.682 1.00 69.38 116 GLY A C 1
ATOM 870 O O . GLY A 1 116 ? -11.898 1.715 10.731 1.00 69.38 116 GLY A O 1
ATOM 871 N N . ALA A 1 117 ? -11.789 3.684 9.665 1.00 62.03 117 ALA A N 1
ATOM 872 C CA . ALA A 1 117 ? -11.737 4.527 10.860 1.00 62.03 117 ALA A CA 1
ATOM 873 C C . ALA A 1 117 ? -13.109 5.104 11.277 1.00 62.03 117 ALA A C 1
ATOM 875 O O . ALA A 1 117 ? -13.175 5.791 12.302 1.00 62.03 117 ALA A O 1
ATOM 876 N N . ALA A 1 118 ? -14.159 4.874 10.479 1.00 59.62 118 ALA A N 1
ATOM 877 C CA . ALA A 1 118 ? -15.528 5.356 10.688 1.00 59.62 118 ALA A CA 1
ATOM 878 C C . ALA A 1 118 ? -16.387 4.355 11.476 1.00 59.62 118 ALA A C 1
ATOM 880 O O . ALA A 1 118 ? -17.228 4.828 12.277 1.00 59.62 118 ALA A O 1
#

Sequence (118 aa):
MVPALGPALEQAGLWRPELRNLAGSDLVLTAGADRVELWCPPGRAPVLAWAWDEVSAVVVGSTTWEFTQVPAVVLQSRHGVSVPVVLASGSSRHGWADAAATEAFVADLRRLRDEGAA

pLDDT: mean 75.0, std 16.67, range [29.5, 94.5]

Radius of gyration: 13.8 Å; chains: 1; bounding box: 36×37×34 Å

Secondary structure (DSSP, 8-state):
----HHHHHHHTT-----EE-TTSPEEEEEE-SSEEEEESSTTSS-SEEEEGGGEEEEEEEEEEETTEEEEEEEEEETTS-EEEEEEB-TT-TT-B--HHHHHHHHHHHHHHHHHHT-

Foldseek 3Di:
DQPPVVVVCVVVVFDDQQWADLVLFTWGWGQDLFWIFICGPPDDDTPDIDGLLQFPAWDWDWDAHPNDTAIWTWTAGPVGDIDTMFGAPPPDSPHTDHPVVSVVVSVVSVVSSVSSVD

Organism: NCBI:txid1300344